Protein AF-A0A8K1IKY7-F1 (afdb_monomer_lite)

Radius of gyration: 17.57 Å; chains: 1; bounding box: 42×23×51 Å

Foldseek 3Di:
DVVLLVLLLVLLVVLVVQADLALVCQLVSLVCLCPPDDCSVVSVCSNVVSLVVVVVVLVVVVVVCVVVVVCDPPLVVLVVLSVVLVVLSVLLVLLVLLRSVDPCNQVSLQVVLLVQLPDPPCSVVSSCVCCVHDGNHSVNSVVSSVSSNVSSVVSVVSVVVSVVSD

Sequence (166 aa):
LGFCLVIQIVTGVTLAMHYNPSVLEAFNSVEHIMRDVNNGWLIRYLHSNTASAFFFIVYLHVGRGLYYGSYKAPRTLVWTIGTIILVLMMATAFLGYVLPYGQMSLWGATVITNLMSAIPWVGQDIVEFLWGGFSVNNATLNRFFALHFVLPFVLAALALMHLIAL

InterPro domains:
  IPR005797 Cytochrome b/b6, N-terminal domain [PF00033] (1-166)
  IPR005797 Cytochrome b/b6, N-terminal domain [PS51002] (1-166)
  IPR016174 Di-haem cytochrome, transmembrane [SSF81342] (1-166)
  IPR027387 Cytochrome b/b6-like domain superfamily [G3DSA:1.20.810.10] (1-166)
  IPR048259 Cytochrome b/b6, N-terminal domain, eukaryotic/bacterial [cd00284] (1-166)

Secondary structure (DSSP, 8-state):
-HHHHHHHHHHHHHHHTT---STTTHHHHHHHHHHTSTTHHHHHHHHHHHHHHHHHHHHHHHHHHHHTTTTSTT-HHHHHHHHHHHHHHHHHHHHHHHTT--HHHHHHHHHHHHGGGGSTTTHHHHHHHHHTSSSS-HHHHHHHHHHHHHHHHHHHHHHHHHHHH-

Structure (mmCIF, N/CA/C/O backbone):
data_AF-A0A8K1IKY7-F1
#
_entry.id   AF-A0A8K1IKY7-F1
#
loop_
_atom_site.group_PDB
_atom_site.id
_atom_site.type_symbol
_atom_site.label_atom_id
_atom_site.label_alt_id
_atom_site.label_comp_id
_atom_site.label_asym_id
_atom_site.label_entity_id
_atom_site.label_seq_id
_atom_site.pdbx_PDB_ins_code
_atom_site.Cartn_x
_atom_site.Cartn_y
_atom_site.Cartn_z
_atom_site.occupancy
_atom_site.B_iso_or_equiv
_atom_site.auth_seq_id
_atom_site.auth_comp_id
_atom_site.auth_asym_id
_atom_site.auth_atom_id
_atom_site.pdbx_PDB_model_num
ATOM 1 N N . LEU A 1 1 ? -16.292 2.647 2.226 1.00 97.44 1 LEU A N 1
ATOM 2 C CA . LEU A 1 1 ? -15.144 1.804 2.642 1.00 97.44 1 LEU A CA 1
ATOM 3 C C . LEU A 1 1 ? -15.210 0.416 2.015 1.00 97.44 1 LEU A C 1
ATOM 5 O O . LEU A 1 1 ? -14.385 0.159 1.156 1.00 97.44 1 LEU A O 1
ATOM 9 N N . GLY A 1 2 ? -16.205 -0.428 2.328 1.00 97.81 2 GLY A N 1
ATOM 10 C CA . GLY A 1 2 ? -16.342 -1.752 1.685 1.00 97.81 2 GLY A CA 1
ATOM 11 C C . GLY A 1 2 ? -16.390 -1.697 0.150 1.00 97.81 2 GLY A C 1
ATOM 12 O O . GLY A 1 2 ? -15.664 -2.421 -0.515 1.00 97.81 2 GLY A O 1
ATOM 13 N N . PHE A 1 3 ? -17.144 -0.749 -0.416 1.00 98.31 3 PHE A N 1
ATOM 14 C CA . PHE A 1 3 ? -17.161 -0.513 -1.866 1.00 98.31 3 PHE A CA 1
ATOM 15 C C . PHE A 1 3 ? -15.785 -0.124 -2.440 1.00 98.31 3 PHE A C 1
ATOM 17 O O . PHE A 1 3 ? -15.370 -0.667 -3.459 1.00 98.31 3 PHE A O 1
ATOM 24 N N . CYS A 1 4 ? -15.039 0.755 -1.755 1.00 98.69 4 CYS A N 1
ATOM 25 C CA . CYS A 1 4 ? -13.672 1.115 -2.149 1.00 98.69 4 CYS A CA 1
ATOM 26 C C . CYS A 1 4 ? -12.761 -0.117 -2.154 1.00 98.69 4 CYS A C 1
ATOM 28 O O . CYS A 1 4 ? -11.995 -0.292 -3.092 1.00 98.69 4 CYS A O 1
ATOM 30 N N . LEU A 1 5 ? -12.870 -0.985 -1.141 1.00 98.75 5 LEU A N 1
ATOM 31 C CA . LEU A 1 5 ? -12.089 -2.219 -1.061 1.00 98.75 5 LEU A CA 1
ATOM 32 C C . LEU A 1 5 ? -12.377 -3.154 -2.243 1.00 98.75 5 LEU A C 1
ATOM 34 O O . LEU A 1 5 ? -11.442 -3.664 -2.850 1.00 98.75 5 LEU A O 1
ATOM 38 N N . VAL A 1 6 ? -13.650 -3.329 -2.612 1.00 98.75 6 VAL A N 1
ATOM 39 C CA . VAL A 1 6 ? -14.034 -4.141 -3.778 1.00 98.75 6 VAL A CA 1
ATOM 40 C C . VAL A 1 6 ? -13.455 -3.560 -5.067 1.00 98.75 6 VAL A C 1
ATOM 42 O O . VAL A 1 6 ? -12.833 -4.298 -5.827 1.00 98.75 6 VAL A O 1
ATOM 45 N N . ILE A 1 7 ? -13.591 -2.246 -5.293 1.00 98.81 7 ILE A N 1
ATOM 46 C CA . ILE A 1 7 ? -12.991 -1.591 -6.465 1.00 98.81 7 ILE A CA 1
ATOM 47 C C . ILE A 1 7 ? -11.482 -1.833 -6.490 1.00 98.81 7 ILE A C 1
ATOM 49 O O . ILE A 1 7 ? -10.958 -2.215 -7.534 1.00 98.81 7 ILE A O 1
ATOM 53 N N . GLN A 1 8 ? -10.789 -1.647 -5.363 1.00 98.81 8 GLN A N 1
ATOM 54 C CA . GLN A 1 8 ? -9.339 -1.824 -5.289 1.00 98.81 8 GLN A CA 1
ATOM 55 C C . GLN A 1 8 ? -8.904 -3.245 -5.639 1.00 98.81 8 GLN A C 1
ATOM 57 O O . GLN A 1 8 ? -7.977 -3.413 -6.425 1.00 98.81 8 GLN A O 1
ATOM 62 N N . ILE A 1 9 ? -9.594 -4.261 -5.118 1.00 98.81 9 ILE A N 1
ATOM 63 C CA . ILE A 1 9 ? -9.273 -5.663 -5.411 1.00 98.81 9 ILE A CA 1
ATOM 64 C C . ILE A 1 9 ? -9.530 -5.972 -6.888 1.00 98.81 9 ILE A C 1
ATOM 66 O O . ILE A 1 9 ? -8.650 -6.499 -7.562 1.00 98.81 9 ILE A O 1
ATOM 70 N N . VAL A 1 10 ? -10.703 -5.613 -7.418 1.00 98.81 10 VAL A N 1
ATOM 71 C CA . VAL A 1 10 ? -11.068 -5.917 -8.813 1.00 98.81 10 VAL A CA 1
ATOM 72 C C . VAL A 1 10 ? -10.133 -5.213 -9.796 1.00 98.81 10 VAL A C 1
ATOM 74 O O . VAL A 1 10 ? -9.580 -5.846 -10.697 1.00 98.81 10 VAL A O 1
ATOM 77 N N . THR A 1 11 ? -9.915 -3.910 -9.614 1.00 98.88 11 THR A N 1
ATOM 78 C CA . THR A 1 11 ? -9.011 -3.145 -10.483 1.00 98.88 11 THR A CA 1
ATOM 79 C C . THR A 1 11 ? -7.560 -3.587 -10.310 1.00 98.88 11 THR A C 1
ATOM 81 O O . THR A 1 11 ? -6.867 -3.736 -11.308 1.00 98.88 11 THR A O 1
ATOM 84 N N . GLY A 1 12 ? -7.111 -3.884 -9.087 1.00 98.81 12 GLY A N 1
ATOM 85 C CA . GLY A 1 12 ? -5.751 -4.351 -8.806 1.00 98.81 12 GLY A CA 1
ATOM 86 C C . GLY A 1 12 ? -5.442 -5.704 -9.445 1.00 98.81 12 GLY A C 1
ATOM 87 O O . GLY A 1 12 ? -4.418 -5.841 -10.108 1.00 98.81 12 GLY A O 1
ATOM 88 N N . VAL A 1 13 ? -6.352 -6.678 -9.333 1.00 98.81 13 VAL A N 1
ATOM 89 C CA . VAL A 1 13 ? -6.224 -7.983 -10.007 1.00 98.81 13 VAL A CA 1
ATOM 90 C C . VAL A 1 13 ? -6.185 -7.810 -11.526 1.00 98.81 13 VAL A C 1
ATOM 92 O O . VAL A 1 13 ? -5.356 -8.429 -12.186 1.00 98.81 13 VAL A O 1
ATOM 95 N N . THR A 1 14 ? -7.026 -6.931 -12.078 1.00 98.69 14 THR A N 1
ATOM 96 C CA . THR A 1 14 ? -7.045 -6.645 -13.523 1.00 98.69 14 THR A CA 1
ATOM 97 C C . THR A 1 14 ? -5.729 -6.014 -13.990 1.00 98.69 14 THR A C 1
ATOM 99 O O . THR A 1 14 ? -5.173 -6.428 -15.000 1.00 98.69 14 THR A O 1
ATOM 102 N N . LEU A 1 15 ? -5.186 -5.048 -13.241 1.00 98.81 15 LEU A N 1
ATOM 103 C CA . LEU A 1 15 ? -3.894 -4.423 -13.549 1.00 98.81 15 LEU A CA 1
ATOM 104 C C . LEU A 1 15 ? -2.737 -5.423 -13.442 1.00 98.81 15 LEU A C 1
ATOM 106 O O . LEU A 1 15 ? -1.837 -5.413 -14.278 1.00 98.81 15 LEU A O 1
ATOM 110 N N . ALA A 1 16 ? -2.777 -6.314 -12.449 1.00 98.69 16 ALA A N 1
ATOM 111 C CA . ALA A 1 16 ? -1.748 -7.325 -12.228 1.00 98.69 16 ALA A CA 1
ATOM 112 C C . ALA A 1 16 ? -1.608 -8.315 -13.398 1.00 98.69 16 ALA A C 1
ATOM 114 O O . ALA A 1 16 ? -0.519 -8.841 -13.604 1.00 98.69 16 ALA A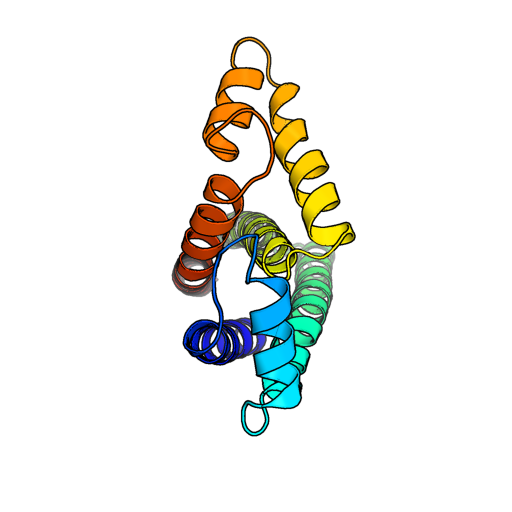 O 1
ATOM 115 N N . MET A 1 17 ? -2.659 -8.529 -14.200 1.00 98.75 17 MET A N 1
ATOM 116 C CA . MET A 1 17 ? -2.593 -9.361 -15.414 1.00 98.75 17 MET A CA 1
ATOM 117 C C . MET A 1 17 ? -1.687 -8.769 -16.510 1.00 98.75 17 MET A C 1
ATOM 119 O O . MET A 1 17 ? -1.288 -9.492 -17.420 1.00 98.75 17 MET A O 1
ATOM 123 N N . HIS A 1 18 ? -1.359 -7.476 -16.426 1.00 98.69 18 HIS A N 1
ATOM 124 C CA . HIS A 1 18 ? -0.587 -6.735 -17.430 1.00 98.69 18 HIS A CA 1
ATOM 125 C C . HIS A 1 18 ? 0.680 -6.069 -16.865 1.00 98.69 18 HIS A C 1
ATOM 127 O O . HIS A 1 18 ? 1.414 -5.412 -17.601 1.00 98.69 18 HIS A O 1
ATOM 133 N N . TYR A 1 19 ? 0.935 -6.201 -15.562 1.00 98.81 19 TYR A N 1
ATOM 134 C CA . TYR A 1 19 ? 2.046 -5.545 -14.873 1.00 98.81 19 TYR A CA 1
ATOM 135 C C . TYR A 1 19 ? 3.264 -6.471 -14.742 1.00 98.81 19 TYR A C 1
ATOM 137 O O . TYR A 1 19 ? 3.118 -7.655 -14.442 1.00 98.81 19 TYR A O 1
ATOM 145 N N . ASN A 1 20 ? 4.474 -5.920 -14.902 1.00 98.69 20 ASN A N 1
ATOM 146 C CA . ASN A 1 20 ? 5.729 -6.649 -14.703 1.00 98.69 20 ASN A CA 1
ATOM 147 C C . ASN A 1 20 ? 6.515 -6.088 -13.496 1.00 98.69 20 ASN A C 1
ATOM 149 O O . ASN A 1 20 ? 7.022 -4.967 -13.574 1.00 98.69 20 ASN A O 1
ATOM 153 N N . PRO A 1 21 ? 6.682 -6.850 -12.395 1.00 98.12 21 PRO A N 1
ATOM 154 C CA . PRO A 1 21 ? 7.397 -6.410 -11.195 1.00 98.12 21 PRO A CA 1
ATOM 155 C C . PRO A 1 21 ? 8.927 -6.526 -11.342 1.00 98.12 21 PRO A C 1
ATOM 157 O O . PRO A 1 21 ? 9.592 -7.207 -10.553 1.00 98.12 21 PRO A O 1
ATOM 160 N N . SER A 1 22 ? 9.493 -5.856 -12.349 1.00 98.12 22 SER A N 1
ATOM 161 C CA . SER A 1 22 ? 10.938 -5.721 -12.558 1.00 98.12 22 SER A CA 1
ATOM 162 C C . SER A 1 22 ? 11.339 -4.256 -12.669 1.00 98.12 22 SER A C 1
ATOM 164 O O . SER A 1 22 ? 10.653 -3.485 -13.323 1.00 98.12 22 SER A O 1
ATOM 166 N N . VAL A 1 23 ? 12.471 -3.852 -12.091 1.00 97.81 23 VAL A N 1
ATOM 167 C CA . VAL A 1 23 ? 12.919 -2.441 -12.134 1.00 97.81 23 VAL A CA 1
ATOM 168 C C . VAL A 1 23 ? 13.195 -1.927 -13.546 1.00 97.81 23 VAL A C 1
ATOM 170 O O . VAL A 1 23 ? 13.151 -0.720 -13.760 1.00 97.81 23 VAL A O 1
ATOM 173 N N . LEU A 1 24 ? 13.465 -2.827 -14.496 1.00 97.81 24 LEU A N 1
ATOM 174 C CA . LEU A 1 24 ? 13.653 -2.481 -15.907 1.00 97.81 24 LEU A CA 1
ATOM 175 C C . LEU A 1 24 ? 12.316 -2.236 -16.621 1.00 97.81 24 LEU A C 1
ATOM 177 O O . LEU A 1 24 ? 12.239 -1.385 -17.500 1.00 97.81 24 LEU A O 1
ATOM 181 N N . GLU A 1 25 ? 11.259 -2.945 -16.215 1.00 98.50 25 GLU A N 1
ATOM 182 C CA . GLU A 1 25 ? 9.998 -3.019 -16.963 1.00 98.50 25 GLU A CA 1
ATOM 183 C C . GLU A 1 25 ? 8.789 -2.440 -16.223 1.00 98.50 25 GLU A C 1
ATOM 185 O O . GLU A 1 25 ? 7.753 -2.217 -16.836 1.00 98.50 25 GLU A O 1
ATOM 190 N N . ALA A 1 26 ? 8.871 -2.169 -14.922 1.00 98.69 26 ALA A N 1
ATOM 191 C CA . ALA A 1 26 ? 7.713 -1.798 -14.112 1.00 98.69 26 ALA A CA 1
ATOM 192 C C . ALA A 1 26 ? 7.039 -0.523 -14.615 1.00 98.69 26 ALA A C 1
ATOM 194 O O . ALA A 1 26 ? 5.834 -0.526 -14.869 1.00 98.69 26 ALA A O 1
ATOM 195 N N . PHE A 1 27 ? 7.818 0.535 -14.848 1.00 98.69 27 PHE A N 1
ATOM 196 C CA . PHE A 1 27 ? 7.290 1.778 -15.403 1.00 98.69 27 PHE A CA 1
ATOM 197 C C . PHE A 1 27 ? 6.731 1.572 -16.820 1.00 98.69 27 PHE A C 1
ATOM 199 O O . PHE A 1 27 ? 5.615 2.001 -17.112 1.00 98.69 27 PHE A O 1
ATOM 206 N N . ASN A 1 28 ? 7.461 0.850 -17.678 1.00 98.69 28 ASN A N 1
ATOM 207 C CA . ASN A 1 28 ? 7.037 0.567 -19.052 1.00 98.69 28 ASN A CA 1
ATOM 208 C C . ASN A 1 28 ? 5.749 -0.263 -19.100 1.00 98.69 28 ASN A C 1
ATOM 210 O O . ASN A 1 28 ? 4.868 0.030 -19.897 1.00 98.69 28 ASN A O 1
ATOM 214 N N . SER A 1 29 ? 5.590 -1.248 -18.214 1.00 98.75 29 SER A N 1
ATOM 215 C CA . SER A 1 29 ? 4.375 -2.062 -18.112 1.00 98.75 29 SER A CA 1
ATOM 216 C C . SER A 1 29 ? 3.170 -1.240 -17.643 1.00 98.75 29 SER A C 1
ATOM 218 O O . SER A 1 29 ? 2.050 -1.454 -18.101 1.00 98.75 29 SER A O 1
ATOM 220 N N . VAL A 1 30 ? 3.387 -0.227 -16.797 1.00 98.75 30 VAL A N 1
ATOM 221 C CA . VAL A 1 30 ? 2.339 0.731 -16.430 1.00 98.75 30 VAL A CA 1
ATOM 222 C C . VAL A 1 30 ? 1.970 1.637 -17.611 1.00 98.75 30 VAL A C 1
ATOM 224 O O . VAL A 1 30 ? 0.788 1.917 -17.804 1.00 98.75 30 VAL A O 1
ATOM 227 N N . GLU A 1 31 ? 2.929 2.067 -18.432 1.00 98.75 31 GLU A N 1
ATOM 228 C CA . GLU A 1 31 ? 2.631 2.802 -19.671 1.00 98.75 31 GLU A CA 1
ATOM 229 C C . GLU A 1 31 ? 1.944 1.920 -20.726 1.00 98.75 31 GLU A C 1
ATOM 231 O O . GLU A 1 31 ? 1.013 2.383 -21.382 1.00 98.75 31 GLU A O 1
ATOM 236 N N . HIS A 1 32 ? 2.314 0.643 -20.827 1.00 98.81 32 HIS A N 1
ATOM 237 C CA . HIS A 1 32 ? 1.622 -0.351 -21.648 1.00 98.81 32 HIS A CA 1
ATOM 238 C C . HIS A 1 32 ? 0.150 -0.486 -21.233 1.00 98.81 32 HIS A C 1
ATOM 240 O O . HIS A 1 32 ? -0.747 -0.383 -22.069 1.00 98.81 32 HIS A O 1
ATOM 246 N N . ILE A 1 33 ? -0.130 -0.603 -19.928 1.00 98.81 33 ILE A N 1
ATOM 247 C CA . ILE A 1 33 ? -1.504 -0.584 -19.400 1.00 98.81 33 ILE A CA 1
ATOM 248 C C . ILE A 1 33 ? -2.248 0.683 -19.838 1.00 98.81 33 ILE A C 1
ATOM 250 O O . ILE A 1 33 ? -3.419 0.621 -20.199 1.00 98.81 33 ILE A O 1
ATOM 254 N N . MET A 1 34 ? -1.594 1.843 -19.804 1.00 98.81 34 MET A N 1
ATOM 255 C CA . MET A 1 34 ? -2.241 3.102 -20.177 1.00 98.81 34 MET A CA 1
ATOM 256 C C . MET A 1 34 ? -2.584 3.211 -21.655 1.00 98.81 34 MET A C 1
ATOM 258 O O . MET A 1 34 ? -3.570 3.867 -21.993 1.00 98.81 34 MET A O 1
ATOM 262 N N . ARG A 1 35 ? -1.736 2.657 -22.520 1.00 98.69 35 ARG A N 1
ATOM 263 C CA . ARG A 1 35 ? -1.731 2.970 -23.953 1.00 98.69 35 ARG A CA 1
ATOM 264 C C . ARG A 1 35 ? -2.279 1.839 -24.808 1.00 98.69 35 ARG A C 1
ATOM 266 O O . ARG A 1 35 ? -2.954 2.117 -25.793 1.00 98.69 35 ARG A O 1
ATOM 273 N N . ASP A 1 36 ? -2.039 0.599 -24.399 1.00 98.62 36 ASP A N 1
ATOM 274 C CA . ASP A 1 36 ? -2.217 -0.565 -25.265 1.00 98.62 36 ASP A CA 1
ATOM 275 C C . ASP A 1 36 ? -3.304 -1.520 -24.754 1.00 98.62 36 ASP A C 1
ATOM 277 O O . ASP A 1 36 ? -3.905 -2.261 -25.532 1.00 98.62 36 ASP A O 1
ATOM 281 N N . VAL A 1 37 ? -3.598 -1.507 -23.449 1.00 98.62 37 VAL A N 1
ATOM 282 C CA . VAL A 1 37 ? -4.684 -2.312 -22.875 1.00 98.62 37 VAL A CA 1
ATOM 283 C C . VAL A 1 37 ? -6.021 -1.599 -23.080 1.00 98.62 37 VAL A C 1
ATOM 285 O O . VAL A 1 37 ? -6.193 -0.437 -22.705 1.00 98.62 37 VAL A O 1
ATOM 288 N N . ASN A 1 38 ? -7.012 -2.311 -23.623 1.00 98.50 38 ASN A N 1
ATOM 289 C CA . ASN A 1 38 ? -8.367 -1.785 -23.812 1.00 98.50 38 ASN A CA 1
ATOM 290 C C . ASN A 1 38 ? -8.948 -1.267 -22.487 1.00 98.50 3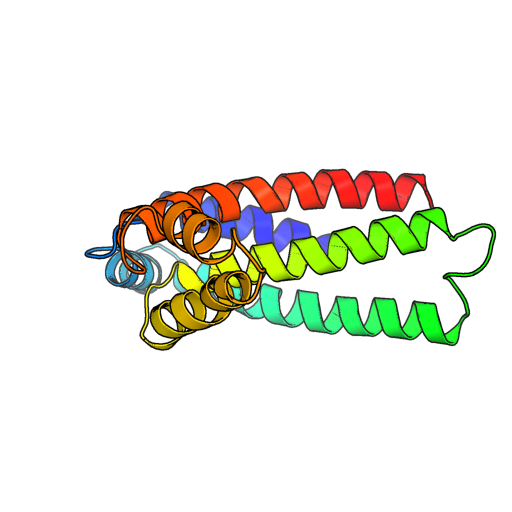8 ASN A C 1
ATOM 292 O O . ASN A 1 38 ? -9.127 -2.028 -21.539 1.00 98.50 38 ASN A O 1
ATOM 296 N N . ASN A 1 39 ? -9.268 0.029 -22.430 1.00 98.44 39 ASN A N 1
ATOM 297 C CA . ASN A 1 39 ? -9.704 0.732 -21.215 1.00 98.44 39 ASN A CA 1
ATOM 298 C C . ASN A 1 39 ? -8.705 0.684 -20.041 1.00 98.44 39 ASN A C 1
ATOM 300 O O . ASN A 1 39 ? -9.073 1.016 -18.914 1.00 98.44 39 ASN A O 1
ATOM 304 N N . GLY A 1 40 ? -7.441 0.317 -20.265 1.00 98.69 40 GLY A N 1
ATOM 305 C CA . GLY A 1 40 ? -6.450 0.204 -19.195 1.00 98.69 40 GLY A CA 1
ATOM 306 C C . GLY A 1 40 ? -6.176 1.537 -18.493 1.00 98.69 40 GLY A C 1
ATOM 307 O O . GLY A 1 40 ? -6.047 1.567 -17.268 1.00 98.69 40 GLY A O 1
ATOM 308 N N . TRP A 1 41 ? -6.239 2.659 -19.223 1.00 98.56 41 TRP A N 1
ATOM 309 C CA . TRP A 1 41 ? -6.193 4.007 -18.642 1.00 98.56 41 TRP A CA 1
ATOM 310 C C . TRP A 1 41 ? -7.284 4.238 -17.588 1.00 98.56 41 TRP A C 1
ATOM 312 O O . TRP A 1 41 ? -7.012 4.782 -16.515 1.00 98.56 41 TRP A O 1
ATOM 322 N N . LEU A 1 42 ? -8.510 3.780 -17.866 1.00 98.69 42 LEU A N 1
ATOM 323 C CA . LEU A 1 42 ? -9.646 3.920 -16.964 1.00 98.69 42 LEU A CA 1
ATOM 324 C C . LEU A 1 42 ? -9.428 3.067 -15.719 1.00 98.69 42 LEU A C 1
ATOM 326 O O . LEU A 1 42 ? -9.621 3.558 -14.611 1.00 98.69 42 LEU A O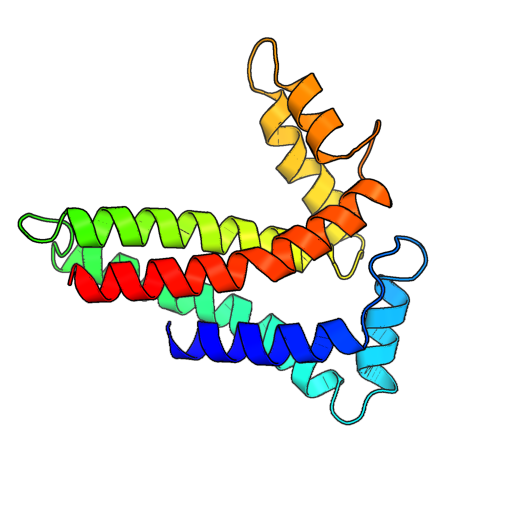 1
ATOM 330 N N . ILE A 1 43 ? -8.984 1.817 -15.883 1.00 98.75 43 ILE A N 1
ATOM 331 C CA . ILE A 1 43 ? -8.726 0.914 -14.756 1.00 98.75 43 ILE A CA 1
ATOM 332 C C . ILE A 1 43 ? -7.592 1.449 -13.871 1.00 98.75 43 ILE A C 1
ATOM 334 O O . ILE A 1 43 ? -7.753 1.485 -12.650 1.00 98.75 43 ILE A O 1
ATOM 338 N N . ARG A 1 44 ? -6.483 1.932 -14.453 1.00 98.75 44 ARG A N 1
ATOM 339 C CA . ARG A 1 44 ? -5.376 2.527 -13.684 1.00 98.75 44 ARG A CA 1
ATOM 340 C C . ARG A 1 44 ? -5.848 3.748 -12.903 1.00 98.75 44 ARG A C 1
ATOM 342 O O . ARG A 1 44 ? -5.587 3.830 -11.704 1.00 98.75 44 ARG A O 1
ATOM 349 N N . TYR A 1 45 ? -6.546 4.684 -13.550 1.00 98.81 45 TYR A N 1
ATOM 350 C CA . TYR A 1 45 ? -7.029 5.874 -12.852 1.00 98.81 45 TYR A CA 1
ATOM 351 C C . TYR A 1 45 ? -8.104 5.550 -11.825 1.00 98.81 45 TYR A C 1
ATOM 353 O O . TYR A 1 45 ? -8.130 6.183 -10.771 1.00 98.81 45 TYR A O 1
ATOM 361 N N . LEU A 1 46 ? -8.962 4.564 -12.079 1.00 98.81 46 LEU A N 1
ATOM 362 C CA . LEU A 1 46 ? -9.929 4.114 -11.090 1.00 98.81 46 LEU A CA 1
ATOM 363 C C . LEU A 1 46 ? -9.208 3.557 -9.858 1.00 98.81 46 LEU A C 1
ATOM 365 O O . LEU A 1 46 ? -9.547 3.952 -8.746 1.00 98.81 46 LEU A O 1
ATOM 369 N N . HIS A 1 47 ? -8.176 2.730 -10.036 1.00 98.88 47 HIS A N 1
ATOM 370 C CA . HIS A 1 47 ? -7.368 2.186 -8.942 1.00 98.88 47 HIS A CA 1
ATOM 371 C C . HIS A 1 47 ? -6.673 3.297 -8.134 1.00 98.88 47 HIS A C 1
ATOM 373 O O . HIS A 1 47 ? -6.837 3.388 -6.912 1.00 98.88 47 HIS A O 1
ATOM 379 N N . SER A 1 48 ? -5.969 4.214 -8.811 1.00 98.44 48 SER A N 1
ATOM 380 C CA . SER A 1 48 ? -5.213 5.282 -8.145 1.00 98.44 48 SER A CA 1
ATOM 381 C C . SER A 1 48 ? -6.115 6.295 -7.436 1.00 98.44 48 SER A C 1
ATOM 383 O O . SER A 1 48 ? -5.879 6.624 -6.276 1.00 98.44 48 SER A O 1
ATOM 385 N N . ASN A 1 49 ? -7.182 6.768 -8.087 1.00 98.75 49 ASN A N 1
ATOM 386 C CA . ASN A 1 49 ? -8.082 7.759 -7.487 1.00 98.75 49 ASN A CA 1
ATOM 387 C C . ASN A 1 49 ? -8.969 7.140 -6.402 1.00 98.75 49 ASN A C 1
ATOM 389 O O . ASN A 1 49 ? -9.256 7.791 -5.394 1.00 98.75 49 ASN A O 1
ATOM 393 N N . THR A 1 50 ? -9.351 5.864 -6.541 1.00 98.81 50 THR A N 1
ATOM 394 C CA . THR A 1 50 ? -10.050 5.153 -5.462 1.00 98.81 50 THR A CA 1
ATOM 395 C C . THR A 1 50 ? -9.165 5.043 -4.228 1.00 98.81 50 THR A C 1
ATOM 397 O O . THR A 1 50 ? -9.702 5.055 -3.128 1.00 98.81 50 THR A O 1
ATOM 400 N N . ALA A 1 51 ? -7.833 4.975 -4.353 1.00 98.69 51 ALA A N 1
ATOM 401 C CA . ALA A 1 51 ? -6.948 4.883 -3.190 1.00 98.69 51 ALA A CA 1
ATOM 402 C C . ALA A 1 51 ? -7.023 6.173 -2.365 1.00 98.69 51 ALA A C 1
ATOM 404 O O . ALA A 1 51 ? -7.248 6.121 -1.155 1.00 98.69 51 ALA A O 1
ATOM 405 N N . SER A 1 52 ? -6.968 7.331 -3.028 1.00 98.50 52 SER A N 1
ATOM 406 C CA . SER A 1 52 ? -7.179 8.637 -2.394 1.00 98.50 52 SER A CA 1
ATOM 407 C C . SER A 1 52 ? -8.571 8.757 -1.767 1.00 98.50 52 SER A C 1
ATOM 409 O O . SER A 1 52 ? -8.694 9.153 -0.607 1.00 98.50 52 SER A O 1
ATOM 411 N N . ALA A 1 53 ? -9.624 8.354 -2.489 1.00 98.56 53 ALA A N 1
ATOM 412 C CA . ALA A 1 53 ? -10.985 8.352 -1.956 1.00 98.56 53 ALA A CA 1
ATOM 413 C C . ALA A 1 53 ? -11.131 7.416 -0.742 1.00 98.56 53 ALA A C 1
ATOM 415 O O . ALA A 1 53 ? -11.844 7.741 0.207 1.00 98.56 53 ALA A O 1
ATOM 416 N N . PHE A 1 54 ? -10.438 6.274 -0.734 1.00 98.62 54 PHE A N 1
ATOM 417 C CA . PHE A 1 54 ? -10.463 5.322 0.374 1.00 98.62 54 PHE A CA 1
ATOM 418 C C . PHE A 1 54 ? -9.919 5.969 1.655 1.00 98.62 54 PHE A C 1
ATOM 420 O O . PHE A 1 54 ? -10.580 5.894 2.692 1.00 98.62 54 PHE A O 1
ATOM 427 N N . PHE A 1 55 ? -8.787 6.680 1.579 1.00 98.75 55 PHE A N 1
ATOM 428 C CA . PHE A 1 55 ? -8.250 7.423 2.726 1.00 98.75 55 PHE A CA 1
ATOM 429 C C . PHE A 1 55 ? -9.131 8.599 3.138 1.00 98.75 55 PHE A C 1
ATOM 431 O O . PHE A 1 55 ? -9.409 8.772 4.320 1.00 98.75 55 PHE A O 1
ATOM 438 N N . PHE A 1 56 ? -9.645 9.373 2.184 1.00 98.75 56 PHE A N 1
ATOM 439 C CA . PHE A 1 56 ? -10.566 10.461 2.507 1.00 98.75 56 PHE A CA 1
ATOM 440 C C . PHE A 1 56 ? -11.781 9.958 3.307 1.00 98.75 56 PHE A C 1
ATOM 442 O O . PHE A 1 56 ? -12.093 10.471 4.383 1.00 98.75 56 PHE A O 1
ATOM 449 N N . ILE A 1 57 ? -12.422 8.887 2.835 1.00 98.75 57 ILE A N 1
ATOM 450 C CA . ILE A 1 57 ? -13.593 8.308 3.496 1.00 98.75 57 ILE A CA 1
ATOM 451 C C . ILE A 1 57 ? -13.212 7.657 4.835 1.00 98.75 57 ILE A C 1
ATOM 453 O O . ILE A 1 57 ? -14.002 7.732 5.777 1.00 98.75 57 ILE A O 1
ATOM 457 N N . VAL A 1 58 ? -12.030 7.033 4.967 1.00 98.81 58 VAL A N 1
ATOM 458 C CA . VAL A 1 58 ? -11.627 6.419 6.247 1.00 98.81 58 VAL A CA 1
ATOM 459 C C . VAL A 1 58 ? -11.344 7.481 7.303 1.00 98.81 58 VAL A C 1
ATOM 461 O O . VAL A 1 58 ? -11.741 7.301 8.450 1.00 98.81 58 VAL A O 1
ATOM 464 N N . TYR A 1 59 ? -10.769 8.626 6.930 1.00 98.75 59 TYR A N 1
ATOM 465 C CA . TYR A 1 59 ? -10.586 9.739 7.859 1.00 98.75 59 TYR A CA 1
ATOM 466 C C . TYR A 1 59 ? -11.920 10.323 8.324 1.00 98.75 59 TYR A C 1
ATOM 468 O O . TYR A 1 59 ? -12.087 10.560 9.519 1.00 98.75 59 TYR A O 1
ATOM 476 N N . LEU A 1 60 ? -12.908 10.467 7.433 1.00 98.81 60 LEU A N 1
ATOM 477 C CA . LEU A 1 60 ? -14.268 10.850 7.835 1.00 98.81 60 LEU A CA 1
ATOM 478 C C . LEU A 1 60 ? -14.908 9.809 8.763 1.00 98.81 60 LEU A C 1
ATOM 480 O O . LEU A 1 60 ? -15.550 10.166 9.751 1.00 98.81 60 LEU A O 1
ATOM 484 N N . HIS A 1 61 ? -14.714 8.521 8.479 1.00 98.75 61 HIS A N 1
ATOM 485 C CA . HIS A 1 61 ? -15.222 7.430 9.306 1.00 98.75 61 HIS A CA 1
ATOM 486 C C . HIS A 1 61 ? -14.609 7.439 10.718 1.00 98.75 61 HIS A C 1
ATOM 488 O O . HIS A 1 61 ? -15.342 7.364 11.707 1.00 98.75 61 HIS A O 1
ATOM 494 N N . VAL A 1 62 ? -13.288 7.610 10.821 1.00 98.81 62 VAL A N 1
ATOM 495 C CA . VAL A 1 62 ? -12.570 7.761 12.096 1.00 98.81 62 VAL A CA 1
ATOM 496 C C . VAL A 1 62 ? -13.027 9.028 12.823 1.00 98.81 62 VAL A C 1
ATOM 498 O O . VAL A 1 62 ? -13.366 8.956 14.002 1.00 98.81 62 VAL A O 1
ATOM 501 N N . GLY A 1 63 ? -13.120 10.166 12.129 1.00 98.75 63 GLY A N 1
ATOM 502 C CA . GLY A 1 63 ? -13.577 11.439 12.696 1.00 98.75 63 GLY A CA 1
ATOM 503 C C . GLY A 1 63 ? -14.990 11.356 13.279 1.00 98.75 63 GLY A C 1
ATOM 504 O O . GLY A 1 63 ? -15.220 11.771 14.414 1.00 98.75 63 GLY A O 1
ATOM 505 N N . ARG A 1 64 ? -15.921 10.715 12.561 1.00 98.75 64 ARG A N 1
ATOM 506 C CA . ARG A 1 64 ? -17.262 10.377 13.067 1.00 98.75 64 ARG A CA 1
ATOM 507 C C . ARG A 1 64 ? -17.175 9.512 14.323 1.00 98.75 64 ARG A C 1
ATOM 509 O O . ARG A 1 64 ? -17.896 9.755 15.290 1.00 98.75 64 ARG A O 1
ATOM 516 N N . GLY A 1 65 ? -16.314 8.495 14.317 1.00 98.56 65 GLY A N 1
ATOM 517 C CA . GLY A 1 65 ? -16.110 7.604 15.457 1.00 98.56 65 GLY A CA 1
ATOM 518 C C . GLY A 1 65 ? -15.626 8.335 16.711 1.00 98.56 65 GLY A C 1
ATOM 519 O O . GLY A 1 65 ? -16.147 8.082 17.798 1.00 98.56 65 GLY A O 1
ATOM 520 N N . LEU A 1 66 ? -14.699 9.281 16.551 1.00 98.62 66 LEU A N 1
ATOM 521 C CA . LEU A 1 66 ? -14.224 10.147 17.630 1.00 98.62 66 LEU A CA 1
ATOM 522 C C . LEU A 1 66 ? -15.341 11.061 18.146 1.00 98.62 66 LEU A C 1
ATOM 524 O O . LEU A 1 66 ? -15.604 11.073 19.347 1.00 98.62 66 LEU A O 1
ATOM 528 N N . TYR A 1 67 ? -16.040 11.757 17.244 1.00 98.62 67 TYR A N 1
ATOM 529 C CA . TYR A 1 67 ? -17.085 12.721 17.600 1.00 98.62 67 TYR A CA 1
ATOM 530 C C . TYR A 1 67 ? -18.219 12.091 18.422 1.00 98.62 67 TYR A C 1
ATOM 532 O O . TYR A 1 67 ? -18.622 12.628 19.449 1.00 98.62 67 TYR A O 1
ATOM 540 N N . TYR A 1 68 ? -18.696 10.908 18.021 1.00 98.56 68 TYR A N 1
ATOM 541 C CA . TYR A 1 68 ? -19.790 10.214 18.712 1.00 98.56 68 TYR A CA 1
ATOM 542 C C . TYR A 1 68 ? -19.326 9.245 19.811 1.00 98.56 68 TYR A C 1
ATOM 544 O O . TYR A 1 68 ? -20.128 8.456 20.311 1.00 98.56 68 TYR A O 1
ATOM 552 N N . GLY A 1 69 ? -18.037 9.228 20.170 1.00 98.25 69 GLY A N 1
ATOM 553 C CA . GLY A 1 69 ? -17.515 8.307 21.184 1.00 98.25 69 GLY A CA 1
ATOM 554 C C . GLY A 1 69 ? -17.711 6.828 20.828 1.00 98.25 69 GLY A C 1
ATOM 555 O O . GLY A 1 69 ? -17.923 5.999 21.711 1.00 98.25 69 GLY A O 1
ATOM 556 N N . SER A 1 70 ? -17.665 6.481 19.536 1.00 98.00 70 SER A N 1
ATOM 557 C CA . SER A 1 70 ? -17.899 5.112 19.042 1.00 98.00 70 SER A CA 1
ATOM 558 C C . SER A 1 70 ? -16.817 4.119 19.481 1.00 98.00 70 SER A C 1
ATOM 560 O O . SER A 1 70 ? -17.044 2.920 19.385 1.00 98.00 70 SER A O 1
ATOM 562 N N . TYR A 1 71 ? -15.690 4.615 19.998 1.00 97.94 71 TYR A N 1
ATOM 563 C CA . TYR A 1 71 ? -14.585 3.837 20.562 1.00 97.94 71 TYR A CA 1
ATOM 564 C C . TYR A 1 71 ? -14.798 3.398 22.020 1.00 97.94 71 TYR A C 1
ATOM 566 O O . TYR A 1 71 ? -14.023 2.602 22.547 1.00 97.94 71 TYR A O 1
ATOM 574 N N . LYS A 1 72 ? -15.816 3.936 22.703 1.00 97.69 72 LYS A N 1
ATOM 575 C CA . LYS A 1 72 ? -16.111 3.605 24.103 1.00 97.69 72 LYS A CA 1
ATOM 576 C C . LYS A 1 72 ? -16.732 2.211 24.220 1.00 97.69 72 LYS A C 1
ATOM 578 O O . LYS A 1 72 ? -17.303 1.686 23.262 1.00 97.69 72 LYS A O 1
ATOM 583 N N . ALA A 1 73 ? -16.664 1.634 25.420 1.00 96.62 73 ALA A N 1
ATOM 584 C CA . ALA A 1 73 ? -17.355 0.386 25.735 1.00 96.62 73 ALA A CA 1
ATOM 585 C C . ALA A 1 73 ? -18.854 0.471 25.355 1.00 96.62 73 ALA A C 1
ATOM 587 O O . ALA A 1 73 ? -19.462 1.528 25.550 1.00 96.62 73 ALA A O 1
ATOM 588 N N . PRO A 1 74 ? -19.453 -0.601 24.800 1.00 96.31 74 PRO A N 1
ATOM 589 C CA . PRO A 1 74 ? -18.885 -1.940 24.578 1.00 96.31 74 PRO A CA 1
ATOM 590 C C . PRO A 1 74 ? -18.137 -2.123 23.236 1.00 96.31 74 PRO A C 1
ATOM 592 O O . PRO A 1 74 ? -17.735 -3.232 22.910 1.00 96.31 74 PRO A O 1
ATOM 595 N N . ARG A 1 75 ? -17.912 -1.059 22.451 1.00 98.00 75 ARG A N 1
ATOM 596 C CA . ARG A 1 75 ? -17.362 -1.121 21.077 1.00 98.00 75 ARG A CA 1
ATOM 597 C C . ARG A 1 75 ? -15.833 -1.007 20.989 1.00 98.00 75 ARG A C 1
ATOM 599 O O . ARG A 1 75 ? -15.286 -0.658 19.943 1.00 98.00 75 ARG A O 1
ATOM 606 N N . THR A 1 76 ? -15.120 -1.300 22.073 1.00 98.00 76 THR A N 1
ATOM 607 C CA . THR A 1 76 ? -13.651 -1.208 22.103 1.00 98.00 76 THR A CA 1
ATOM 608 C C . THR A 1 76 ? -13.003 -2.161 21.099 1.00 98.00 76 THR A C 1
ATOM 610 O O . THR A 1 76 ? -12.095 -1.751 20.382 1.00 98.00 76 THR A O 1
ATOM 613 N N . LEU A 1 77 ? -13.518 -3.390 20.967 1.00 98.25 77 LEU A N 1
ATOM 614 C CA . LEU A 1 77 ? -13.006 -4.374 20.006 1.00 98.25 77 LEU A CA 1
ATOM 615 C C . LEU A 1 77 ? -13.151 -3.895 18.552 1.00 98.25 77 LEU A C 1
ATOM 617 O O . LEU A 1 77 ? -12.198 -3.989 17.779 1.00 98.25 77 LEU A O 1
ATOM 621 N N . VAL A 1 78 ? -14.303 -3.311 18.201 1.00 98.44 78 VAL A N 1
ATOM 622 C CA . VAL A 1 78 ? -14.553 -2.699 16.883 1.00 98.44 78 VAL A CA 1
ATOM 623 C C . VAL A 1 78 ? -13.492 -1.649 16.587 1.00 98.44 78 VAL A C 1
ATOM 625 O O . VAL A 1 78 ? -12.862 -1.678 15.531 1.00 98.44 78 VAL A O 1
ATOM 628 N N . TRP A 1 79 ? -13.244 -0.749 17.541 1.00 98.69 79 TRP A N 1
ATOM 629 C CA . TRP A 1 79 ? -12.264 0.321 17.393 1.00 98.69 79 TRP A CA 1
ATOM 630 C C . TRP A 1 79 ? -10.832 -0.199 17.227 1.00 98.69 79 TRP A C 1
ATOM 632 O O . TRP A 1 79 ? -10.095 0.284 16.363 1.00 98.69 79 TRP A O 1
ATOM 642 N N . THR A 1 80 ? -10.443 -1.216 18.000 1.00 98.56 80 THR A N 1
ATOM 643 C CA . THR A 1 80 ? -9.123 -1.850 17.888 1.00 98.56 80 THR A CA 1
ATOM 644 C C . THR A 1 80 ? -8.934 -2.492 16.516 1.00 98.56 80 THR A C 1
ATOM 646 O O . THR A 1 80 ? -7.933 -2.214 15.855 1.00 98.56 80 THR A O 1
ATOM 649 N N . ILE A 1 81 ? -9.910 -3.271 16.033 1.00 98.62 81 ILE A N 1
ATOM 650 C CA . ILE A 1 81 ? -9.854 -3.859 14.684 1.00 98.62 81 ILE A CA 1
ATOM 651 C C . ILE A 1 81 ? -9.801 -2.750 13.622 1.00 98.62 81 ILE A C 1
ATOM 653 O O . ILE A 1 81 ? -8.994 -2.826 12.698 1.00 98.62 81 ILE A O 1
ATOM 657 N N . GLY A 1 82 ? -10.594 -1.684 13.775 1.00 98.75 82 GLY A N 1
ATOM 658 C CA . GLY A 1 82 ? -10.581 -0.529 12.869 1.00 98.75 82 GLY A CA 1
ATOM 659 C C . GLY A 1 82 ? -9.219 0.171 12.806 1.00 98.75 82 GLY A C 1
ATOM 660 O O . GLY A 1 82 ? -8.769 0.565 11.731 1.00 98.75 82 GLY A O 1
ATOM 661 N N . THR A 1 83 ? -8.517 0.263 13.937 1.00 98.69 83 THR A N 1
ATOM 662 C CA . THR A 1 83 ? -7.159 0.824 14.004 1.00 98.69 83 THR A CA 1
ATOM 663 C C . THR A 1 83 ? -6.150 -0.062 13.273 1.00 98.69 83 THR A C 1
ATOM 665 O O . THR A 1 83 ? -5.330 0.442 12.507 1.00 98.69 83 THR A O 1
ATOM 668 N N . ILE A 1 84 ? -6.238 -1.385 13.450 1.00 98.75 84 ILE A N 1
ATOM 669 C CA . ILE A 1 84 ? -5.389 -2.347 12.731 1.00 98.75 84 ILE A CA 1
ATOM 670 C C . ILE A 1 84 ? -5.635 -2.253 11.219 1.00 98.75 84 ILE A C 1
ATOM 672 O O . ILE A 1 84 ? -4.679 -2.200 10.445 1.00 98.75 84 ILE A O 1
ATOM 676 N N . ILE A 1 85 ? -6.903 -2.161 10.797 1.00 98.81 85 ILE A N 1
ATOM 677 C CA . ILE A 1 85 ? -7.278 -1.950 9.391 1.00 98.81 85 ILE A CA 1
ATOM 678 C C . ILE A 1 85 ? -6.622 -0.681 8.846 1.00 98.81 85 ILE A C 1
ATOM 680 O O . ILE A 1 85 ? -6.038 -0.730 7.769 1.00 98.81 85 ILE A O 1
ATOM 684 N N . LEU A 1 86 ? -6.666 0.436 9.579 1.00 98.75 86 LEU A N 1
ATOM 685 C CA . LEU A 1 86 ? -6.066 1.695 9.131 1.00 98.75 86 LEU A CA 1
ATOM 686 C C . LEU A 1 86 ? -4.552 1.564 8.898 1.00 98.75 86 LEU A C 1
ATOM 688 O O . LEU A 1 86 ? -4.051 2.022 7.871 1.00 98.75 86 LEU A O 1
ATOM 692 N N . VAL A 1 87 ? -3.827 0.907 9.809 1.00 98.69 87 VAL A N 1
ATOM 693 C CA . VAL A 1 87 ? -2.383 0.661 9.648 1.00 98.69 87 VAL A CA 1
ATOM 694 C C . VAL A 1 87 ? -2.108 -0.219 8.431 1.00 98.69 87 VAL A C 1
ATOM 696 O O . VAL A 1 87 ? -1.243 0.104 7.614 1.00 98.69 87 VAL A O 1
ATOM 699 N N . LEU A 1 88 ? -2.885 -1.288 8.254 1.00 98.69 88 LEU A N 1
ATOM 700 C CA . LEU A 1 88 ? -2.716 -2.187 7.118 1.00 98.69 88 LEU A CA 1
ATOM 701 C C . LEU A 1 88 ? -3.087 -1.523 5.782 1.00 98.69 88 LEU A C 1
ATOM 703 O O . LEU A 1 88 ? -2.441 -1.784 4.768 1.00 98.69 88 LEU A O 1
ATOM 707 N N . MET A 1 89 ? -4.073 -0.621 5.772 1.00 98.69 89 MET A N 1
ATOM 708 C CA . MET A 1 89 ? -4.410 0.206 4.611 1.00 98.69 89 MET A CA 1
ATOM 709 C C . MET A 1 89 ? -3.243 1.115 4.217 1.00 98.69 89 MET A C 1
ATOM 711 O O . MET A 1 89 ? -2.911 1.180 3.034 1.00 98.69 89 MET A O 1
ATOM 715 N N . MET A 1 90 ? -2.596 1.781 5.184 1.00 98.69 90 MET A N 1
ATOM 716 C CA . MET A 1 90 ? -1.409 2.612 4.928 1.00 98.69 90 MET A CA 1
ATOM 717 C C . MET A 1 90 ? -0.266 1.791 4.332 1.00 98.69 90 MET A C 1
ATOM 719 O O . MET A 1 90 ? 0.287 2.180 3.305 1.00 98.69 90 MET A O 1
ATOM 723 N N . ALA A 1 91 ? 0.033 0.627 4.916 1.00 98.50 91 ALA A N 1
ATOM 724 C CA . ALA A 1 91 ? 1.053 -0.277 4.390 1.00 98.50 91 ALA A CA 1
ATOM 725 C C . ALA A 1 91 ? 0.725 -0.739 2.959 1.00 98.50 91 ALA A C 1
ATOM 727 O O . ALA A 1 91 ? 1.566 -0.653 2.068 1.00 98.50 91 ALA A O 1
ATOM 728 N N . THR A 1 92 ? -0.518 -1.164 2.713 1.00 98.75 92 THR A N 1
ATOM 729 C CA . THR A 1 92 ? -0.965 -1.635 1.392 1.00 98.75 92 THR A CA 1
ATOM 730 C C . THR A 1 92 ?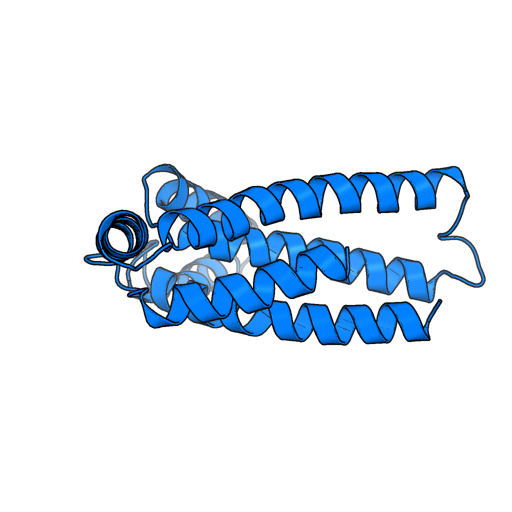 -0.844 -0.537 0.338 1.00 98.75 92 THR A C 1
ATOM 732 O O . THR A 1 92 ? -0.321 -0.786 -0.746 1.00 98.75 92 THR A O 1
ATOM 735 N N . ALA A 1 93 ? -1.283 0.684 0.649 1.00 98.75 93 ALA A N 1
ATOM 736 C CA . ALA A 1 93 ? -1.217 1.809 -0.278 1.00 98.75 93 ALA A CA 1
ATOM 737 C C . ALA A 1 93 ? 0.221 2.253 -0.563 1.00 98.75 93 ALA A C 1
ATOM 739 O O . ALA A 1 93 ? 0.548 2.532 -1.714 1.00 98.75 93 ALA A O 1
ATOM 740 N N . PHE A 1 94 ? 1.087 2.265 0.455 1.00 98.75 94 PHE A N 1
ATOM 741 C CA . PHE A 1 94 ? 2.514 2.517 0.270 1.00 98.75 94 PHE A CA 1
ATOM 742 C C . PHE A 1 94 ? 3.135 1.501 -0.693 1.00 98.75 94 PHE A C 1
ATOM 744 O O . PHE A 1 94 ? 3.748 1.906 -1.677 1.00 98.75 94 PHE A O 1
ATOM 751 N N . LEU A 1 95 ? 2.924 0.200 -0.466 1.00 98.69 95 LEU A N 1
ATOM 752 C CA . LEU A 1 95 ? 3.465 -0.840 -1.344 1.00 98.69 95 LEU A CA 1
ATOM 753 C C . LEU A 1 95 ? 2.981 -0.661 -2.791 1.00 98.69 95 LEU A C 1
ATOM 755 O O . LEU A 1 95 ? 3.792 -0.719 -3.711 1.00 98.69 95 LEU A O 1
ATOM 759 N N . GLY A 1 96 ? 1.693 -0.355 -2.986 1.00 98.62 96 GLY A N 1
ATOM 760 C CA . GLY A 1 96 ? 1.110 -0.077 -4.303 1.00 98.62 96 GLY A CA 1
ATOM 761 C C . GLY A 1 96 ? 1.706 1.157 -4.982 1.00 98.62 96 GLY A C 1
ATOM 762 O O . GLY A 1 96 ? 1.961 1.147 -6.183 1.00 98.62 96 GLY A O 1
ATOM 763 N N . TYR A 1 97 ? 1.998 2.207 -4.211 1.00 98.62 97 TYR A N 1
ATOM 764 C CA . TYR A 1 97 ? 2.623 3.436 -4.704 1.00 98.62 97 TYR A CA 1
ATOM 765 C C . TYR A 1 97 ? 4.065 3.228 -5.193 1.00 98.62 97 TYR A C 1
ATOM 767 O O . TYR A 1 97 ? 4.553 3.984 -6.037 1.00 98.62 97 TYR A O 1
ATOM 775 N N . VAL A 1 98 ? 4.752 2.192 -4.701 1.00 98.75 98 VAL A N 1
ATOM 776 C CA . VAL A 1 98 ? 6.103 1.840 -5.161 1.00 98.75 98 VAL A CA 1
ATOM 777 C C . VAL A 1 98 ? 6.080 1.153 -6.535 1.00 98.75 98 VAL A C 1
ATOM 779 O O . VAL A 1 98 ? 7.027 1.304 -7.307 1.00 98.75 98 VAL A O 1
ATOM 782 N N . LEU A 1 99 ? 4.992 0.456 -6.886 1.00 98.75 99 LEU A N 1
ATOM 783 C CA . LEU A 1 99 ? 4.922 -0.409 -8.072 1.00 98.75 99 LEU A CA 1
ATOM 784 C C . LEU A 1 99 ? 5.123 0.293 -9.425 1.00 98.75 99 LEU A C 1
ATOM 786 O O . LEU A 1 99 ? 5.777 -0.294 -10.286 1.00 98.75 99 LEU A O 1
ATOM 790 N N . PRO A 1 100 ? 4.654 1.535 -9.657 1.00 98.56 100 PRO A N 1
ATOM 791 C CA . PRO A 1 100 ? 4.957 2.244 -10.899 1.00 98.56 100 PRO A CA 1
ATOM 792 C C . PRO A 1 100 ? 6.446 2.540 -11.096 1.00 98.56 100 PRO A C 1
ATOM 794 O O . PRO A 1 100 ? 6.850 2.856 -12.209 1.00 98.56 100 PRO A O 1
ATOM 797 N N . TYR A 1 101 ? 7.249 2.466 -10.029 1.00 98.44 101 TYR A N 1
ATOM 798 C CA . TYR A 1 101 ? 8.699 2.656 -10.047 1.00 98.44 101 TYR A CA 1
ATOM 799 C C . TYR A 1 101 ? 9.161 3.981 -10.691 1.00 98.44 101 TYR A C 1
ATOM 801 O O . TYR A 1 101 ? 10.213 4.064 -11.318 1.00 98.44 101 TYR A O 1
ATOM 809 N N . GLY A 1 102 ? 8.373 5.049 -10.520 1.00 97.75 102 GLY A N 1
ATOM 810 C CA . GLY A 1 102 ? 8.789 6.414 -10.854 1.00 97.75 102 GLY A CA 1
ATOM 811 C C . GLY A 1 102 ? 9.735 7.011 -9.801 1.00 97.75 102 GLY A C 1
ATOM 812 O O . GLY A 1 102 ? 9.987 6.410 -8.759 1.00 97.75 102 GLY A O 1
ATOM 813 N N . GLN A 1 103 ? 10.207 8.244 -10.017 1.00 98.25 103 GLN A N 1
ATOM 814 C CA . GLN A 1 103 ? 11.132 8.913 -9.081 1.00 98.25 103 GLN A CA 1
ATOM 815 C C . GLN A 1 103 ? 10.584 8.982 -7.649 1.00 98.25 103 GLN A C 1
ATOM 817 O O . GLN A 1 103 ? 11.258 8.595 -6.697 1.00 98.25 103 GLN A O 1
ATOM 822 N N . MET A 1 104 ? 9.327 9.405 -7.489 1.00 97.81 104 MET A N 1
ATOM 823 C CA . MET A 1 104 ? 8.696 9.468 -6.168 1.00 97.81 104 MET A CA 1
ATOM 824 C C . MET A 1 104 ? 8.473 8.082 -5.551 1.00 97.81 104 MET A C 1
ATOM 826 O O . MET A 1 104 ? 8.517 7.951 -4.331 1.00 97.81 104 MET A O 1
ATOM 830 N N . SER A 1 105 ? 8.260 7.049 -6.370 1.00 97.81 105 SER A N 1
ATOM 831 C CA . SER A 1 105 ? 8.133 5.663 -5.909 1.00 97.81 105 SER A CA 1
ATOM 832 C C . SER A 1 105 ? 9.452 5.159 -5.322 1.00 97.81 105 SER A C 1
ATOM 834 O O . SER A 1 105 ? 9.460 4.640 -4.209 1.00 97.81 105 SER A O 1
ATOM 836 N N . LEU A 1 106 ? 10.566 5.364 -6.036 1.00 97.69 106 LEU A N 1
ATOM 837 C CA . LEU A 1 106 ? 11.899 4.950 -5.596 1.00 97.69 106 LEU A CA 1
ATOM 838 C C . LEU A 1 106 ? 12.306 5.663 -4.303 1.00 97.69 106 LEU A C 1
ATOM 840 O O . LEU A 1 106 ? 12.619 5.015 -3.306 1.00 97.69 106 LEU A O 1
ATOM 844 N N . TRP A 1 107 ? 12.263 6.997 -4.292 1.00 98.31 107 TRP A N 1
ATOM 845 C CA . TRP A 1 107 ? 12.670 7.767 -3.116 1.00 98.31 107 TRP A CA 1
ATOM 846 C C . TRP A 1 107 ? 11.716 7.575 -1.940 1.00 98.31 107 TRP A C 1
ATOM 848 O O . TRP A 1 107 ? 12.168 7.486 -0.799 1.00 98.31 107 TRP A O 1
ATOM 858 N N . GLY A 1 108 ? 10.416 7.430 -2.206 1.00 97.69 108 GLY A N 1
ATOM 859 C CA . GLY A 1 108 ? 9.434 7.075 -1.187 1.00 97.69 108 GLY A CA 1
ATOM 860 C C . GLY A 1 108 ? 9.740 5.722 -0.545 1.00 97.69 108 GLY A C 1
ATOM 861 O O . GLY A 1 108 ? 9.744 5.622 0.681 1.00 97.69 108 GLY A O 1
ATOM 862 N N . ALA A 1 109 ? 10.065 4.703 -1.350 1.00 98.00 109 ALA A N 1
ATOM 863 C CA . ALA A 1 109 ? 10.476 3.395 -0.846 1.00 98.00 109 ALA A CA 1
ATOM 864 C C . ALA A 1 109 ? 11.719 3.504 0.041 1.00 98.00 109 ALA A C 1
ATOM 866 O O . ALA A 1 109 ? 11.703 3.002 1.165 1.00 98.00 109 ALA A O 1
ATOM 867 N N . THR A 1 110 ? 12.754 4.209 -0.425 1.00 97.88 110 THR A N 1
ATOM 868 C CA . THR A 1 110 ? 14.003 4.414 0.317 1.00 97.88 110 THR A CA 1
ATOM 869 C C . THR A 1 110 ? 13.752 5.096 1.657 1.00 97.88 110 THR A C 1
ATOM 871 O O . THR A 1 110 ? 14.221 4.610 2.679 1.00 97.88 110 THR A O 1
ATOM 874 N N . VAL A 1 111 ? 12.996 6.195 1.692 1.00 98.38 111 VAL A N 1
ATOM 875 C CA . VAL A 1 111 ? 12.761 6.948 2.935 1.00 98.38 111 VAL A CA 1
ATOM 876 C C . VAL A 1 111 ? 11.928 6.141 3.929 1.00 98.38 111 VAL A C 1
ATOM 878 O O . VAL A 1 111 ? 12.310 6.031 5.090 1.00 98.38 111 VAL A O 1
ATOM 881 N N . ILE A 1 112 ? 10.810 5.556 3.487 1.00 98.12 112 ILE A N 1
ATOM 882 C CA . ILE A 1 112 ? 9.870 4.872 4.388 1.00 98.12 112 ILE A CA 1
ATOM 883 C C . ILE A 1 112 ? 10.493 3.609 4.981 1.00 98.12 112 ILE A C 1
ATOM 885 O O . ILE A 1 112 ? 10.353 3.362 6.176 1.00 98.12 112 ILE A O 1
ATOM 889 N N . THR A 1 113 ? 11.211 2.820 4.182 1.00 97.75 113 THR A N 1
ATOM 890 C CA . THR A 1 113 ? 11.882 1.618 4.702 1.00 97.75 113 THR A CA 1
ATOM 891 C C . THR A 1 113 ? 13.045 1.962 5.630 1.00 97.75 113 THR A C 1
ATOM 893 O O . THR A 1 113 ? 13.204 1.295 6.649 1.00 97.75 113 THR A O 1
ATOM 896 N N . ASN A 1 114 ? 13.785 3.046 5.365 1.00 97.50 114 ASN A N 1
ATOM 897 C CA . ASN A 1 114 ? 14.849 3.515 6.257 1.00 97.50 114 ASN A CA 1
ATOM 898 C C . ASN A 1 114 ? 14.348 3.990 7.627 1.00 97.50 114 ASN A C 1
ATOM 900 O O . ASN A 1 114 ? 15.147 4.061 8.553 1.00 97.50 114 ASN A O 1
ATOM 904 N N . LEU A 1 115 ? 13.050 4.245 7.828 1.00 97.44 115 LEU A N 1
ATOM 905 C CA . LEU A 1 115 ? 12.528 4.500 9.179 1.00 97.44 115 LEU A CA 1
ATOM 906 C C . LEU A 1 115 ? 12.830 3.339 10.140 1.00 97.44 115 LEU A C 1
ATOM 908 O O . LEU A 1 115 ? 13.018 3.560 11.335 1.00 97.44 115 LEU A O 1
ATOM 912 N N . MET A 1 116 ? 12.939 2.111 9.621 1.00 97.00 116 MET A N 1
ATOM 913 C CA . MET A 1 116 ? 13.278 0.930 10.416 1.00 97.00 116 MET A CA 1
ATOM 914 C C . MET A 1 116 ? 14.729 0.941 10.910 1.00 97.00 116 MET A C 1
ATOM 916 O O . MET A 1 116 ? 15.018 0.331 11.938 1.00 97.00 116 MET A O 1
ATOM 920 N N . SER A 1 117 ? 15.629 1.685 10.256 1.00 97.25 117 SER A N 1
ATOM 921 C CA . SER A 1 117 ? 17.030 1.794 10.677 1.00 97.25 117 SER A CA 1
ATOM 922 C C . SER A 1 117 ? 17.191 2.496 12.026 1.00 97.25 117 SER A C 1
ATOM 924 O O . SER A 1 117 ? 18.243 2.392 12.651 1.00 97.25 117 SER A O 1
ATOM 926 N N . ALA A 1 118 ? 16.164 3.227 12.470 1.00 98.12 118 ALA A N 1
ATOM 927 C CA . ALA A 1 118 ? 16.142 3.893 13.765 1.00 98.12 118 ALA A CA 1
ATOM 928 C C . ALA A 1 118 ? 15.938 2.919 14.940 1.00 98.12 118 ALA A C 1
ATOM 930 O O . ALA A 1 118 ? 16.099 3.321 16.093 1.00 98.12 118 ALA A O 1
ATOM 931 N N . ILE A 1 119 ? 15.585 1.653 14.678 1.00 98.12 119 ILE A N 1
ATOM 932 C CA . ILE A 1 119 ? 15.452 0.630 15.719 1.00 98.12 119 ILE A CA 1
ATOM 933 C C . ILE A 1 119 ? 16.852 0.255 16.235 1.00 98.12 119 ILE A C 1
ATOM 935 O O . ILE A 1 119 ? 17.689 -0.194 15.445 1.00 98.12 119 ILE A O 1
ATOM 939 N N . PRO A 1 120 ? 17.122 0.390 17.549 1.00 98.00 120 PRO A N 1
ATOM 940 C CA . PRO A 1 120 ? 18.416 0.031 18.114 1.00 98.00 120 PRO A CA 1
ATOM 941 C C . PRO A 1 120 ? 18.776 -1.433 17.855 1.00 98.00 120 PRO A C 1
ATOM 943 O O . PRO A 1 120 ? 17.919 -2.316 17.909 1.00 98.00 120 PRO A O 1
ATOM 946 N N . TRP A 1 121 ? 20.066 -1.676 17.625 1.00 96.88 121 TRP A N 1
ATOM 947 C CA . TRP A 1 121 ? 20.698 -2.990 17.440 1.00 96.88 121 TRP A CA 1
ATOM 948 C C . TRP A 1 121 ? 20.331 -3.738 16.153 1.00 96.88 121 TRP A C 1
ATOM 950 O O . TRP A 1 121 ? 21.236 -4.224 15.491 1.00 96.88 121 TRP A O 1
ATOM 960 N N . VAL A 1 122 ? 19.052 -3.803 15.779 1.00 98.06 122 VAL A N 1
ATOM 961 C CA . VAL A 1 122 ? 18.555 -4.642 14.666 1.00 98.06 122 VAL A CA 1
ATOM 962 C C . VAL A 1 122 ? 18.025 -3.844 13.471 1.00 98.06 122 VAL A C 1
ATOM 964 O O . VAL A 1 122 ? 17.599 -4.427 12.478 1.00 98.06 122 VAL A O 1
ATOM 967 N N . GLY A 1 123 ? 18.004 -2.509 13.546 1.00 97.94 123 GLY A N 1
ATOM 968 C CA . GLY A 1 123 ? 17.368 -1.670 12.527 1.00 97.94 123 GLY A CA 1
ATOM 969 C C . GLY A 1 123 ? 17.967 -1.824 11.129 1.00 97.94 123 GLY A C 1
ATOM 970 O O . GLY A 1 123 ? 17.218 -1.908 10.159 1.00 97.94 123 GLY A O 1
ATOM 971 N N . GLN A 1 124 ? 19.298 -1.901 11.020 1.00 97.56 124 GLN A N 1
ATOM 972 C CA . GLN A 1 124 ? 19.967 -2.099 9.727 1.00 97.56 124 GLN A CA 1
ATOM 973 C C . GLN A 1 124 ? 19.653 -3.474 9.130 1.00 97.56 124 GLN A C 1
ATOM 975 O O . GLN A 1 124 ? 19.259 -3.548 7.968 1.00 97.56 124 GLN A O 1
ATOM 980 N N . ASP A 1 125 ? 19.691 -4.535 9.942 1.00 98.00 125 ASP A N 1
ATOM 981 C CA . ASP A 1 125 ? 19.334 -5.889 9.502 1.00 98.00 125 ASP A CA 1
ATOM 982 C C . ASP A 1 125 ? 17.894 -5.948 8.968 1.00 98.00 125 ASP A C 1
ATOM 984 O O . ASP A 1 125 ? 17.620 -6.605 7.964 1.00 98.00 125 ASP A O 1
ATOM 988 N N . ILE A 1 126 ? 16.958 -5.222 9.598 1.00 97.94 126 ILE A N 1
ATOM 989 C CA . ILE A 1 126 ? 15.569 -5.121 9.127 1.00 97.94 126 ILE A CA 1
ATOM 990 C C . ILE A 1 126 ? 15.498 -4.401 7.777 1.00 97.94 126 ILE A C 1
ATOM 992 O O . ILE A 1 126 ? 14.761 -4.841 6.896 1.00 97.94 126 ILE A O 1
ATOM 996 N N . VAL A 1 127 ? 16.235 -3.303 7.590 1.00 98.19 127 VAL A N 1
ATOM 997 C CA . VAL A 1 127 ? 16.249 -2.558 6.321 1.00 98.19 127 VAL A CA 1
ATOM 998 C C . VAL A 1 127 ? 16.805 -3.416 5.187 1.00 98.19 127 VAL A C 1
ATOM 1000 O O . VAL A 1 127 ? 16.152 -3.549 4.150 1.00 98.19 127 VAL A O 1
ATOM 1003 N N . GLU A 1 128 ? 17.952 -4.064 5.391 1.00 97.62 128 GLU A N 1
ATOM 1004 C CA . GLU A 1 128 ? 18.553 -4.957 4.395 1.00 97.62 128 GLU A CA 1
ATOM 1005 C C . GLU A 1 128 ? 17.662 -6.172 4.116 1.00 97.62 128 GLU A C 1
ATOM 1007 O O . GLU A 1 128 ? 17.493 -6.567 2.956 1.00 97.62 128 GLU A O 1
ATOM 1012 N N . PHE A 1 129 ? 17.007 -6.715 5.150 1.00 97.62 129 PHE A N 1
ATOM 1013 C CA . PHE A 1 129 ? 15.998 -7.756 4.987 1.00 97.62 129 PHE A CA 1
ATOM 1014 C C . PHE A 1 129 ? 14.827 -7.272 4.140 1.00 97.62 129 PHE A C 1
ATOM 1016 O O . PHE A 1 129 ? 14.405 -8.010 3.256 1.00 97.62 129 PHE A O 1
ATOM 1023 N N . LEU A 1 130 ? 14.311 -6.059 4.368 1.00 96.19 130 LEU A N 1
ATOM 1024 C CA . LEU A 1 130 ? 13.208 -5.477 3.601 1.00 96.19 130 LEU A CA 1
ATOM 1025 C C . LEU A 1 130 ? 13.605 -5.192 2.155 1.00 96.19 130 LEU A C 1
ATOM 1027 O O . LEU A 1 130 ? 12.798 -5.444 1.262 1.00 96.19 130 LEU A O 1
ATOM 1031 N N . TRP A 1 131 ? 14.827 -4.735 1.891 1.00 98.19 131 TRP A N 1
ATOM 1032 C CA . TRP A 1 131 ? 15.304 -4.482 0.531 1.00 98.19 131 TRP A CA 1
ATOM 1033 C C . TRP A 1 131 ? 15.665 -5.757 -0.224 1.00 98.19 131 TRP A C 1
ATOM 1035 O O . TRP A 1 131 ? 15.379 -5.864 -1.417 1.00 98.19 131 TRP A O 1
ATOM 1045 N N . GLY A 1 132 ? 16.230 -6.749 0.462 1.00 97.31 132 GLY A N 1
ATOM 1046 C CA . GLY A 1 132 ? 16.825 -7.918 -0.183 1.00 97.31 132 GLY A CA 1
ATOM 1047 C C . GLY A 1 132 ? 18.176 -7.608 -0.813 1.00 97.31 132 GLY A C 1
ATOM 1048 O O . GLY A 1 132 ? 18.488 -8.141 -1.876 1.00 97.31 132 GLY A O 1
ATOM 1049 N N . GLY A 1 133 ? 18.930 -6.696 -0.203 1.00 95.44 133 GLY A N 1
ATOM 1050 C CA . GLY A 1 133 ? 20.215 -6.200 -0.678 1.00 95.44 133 GLY A CA 1
ATOM 1051 C C . GLY A 1 133 ? 20.555 -4.856 -0.036 1.00 95.44 133 GLY A C 1
ATOM 1052 O O . GLY A 1 133 ? 19.896 -4.423 0.903 1.00 95.44 133 GLY A O 1
ATOM 1053 N N . PHE A 1 134 ? 21.560 -4.173 -0.582 1.00 96.31 134 PHE A N 1
ATOM 1054 C CA . PHE A 1 134 ? 22.117 -2.938 -0.008 1.00 96.31 134 PHE A CA 1
ATOM 1055 C C . PHE A 1 134 ? 21.322 -1.658 -0.318 1.00 96.31 134 PHE A C 1
ATOM 1057 O O . PHE A 1 134 ? 21.668 -0.581 0.154 1.00 96.31 134 PHE A O 1
ATOM 1064 N N . SER A 1 135 ? 20.308 -1.740 -1.179 1.00 96.75 135 SER A N 1
ATOM 1065 C CA . SER A 1 135 ? 19.450 -0.612 -1.560 1.00 96.75 135 SER A CA 1
ATOM 1066 C C . SER A 1 135 ? 18.142 -1.112 -2.169 1.00 96.75 135 SER A C 1
ATOM 1068 O O . SER A 1 135 ? 18.029 -2.287 -2.532 1.00 96.75 135 SER A O 1
ATOM 1070 N N . VAL A 1 136 ? 1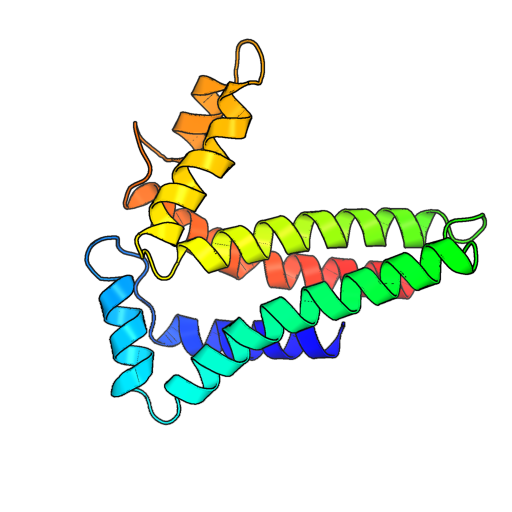7.168 -0.207 -2.320 1.00 98.06 136 VAL A N 1
ATOM 1071 C CA . VAL A 1 136 ? 15.930 -0.479 -3.061 1.00 98.06 136 VAL A CA 1
ATOM 1072 C C . VAL A 1 136 ? 16.270 -0.887 -4.496 1.00 98.06 136 VAL A C 1
ATOM 1074 O O . VAL A 1 136 ? 16.844 -0.110 -5.257 1.00 98.06 136 VAL A O 1
ATOM 1077 N N . ASN A 1 137 ? 15.917 -2.119 -4.863 1.00 97.19 137 ASN A N 1
ATOM 1078 C CA . ASN A 1 137 ? 16.270 -2.722 -6.145 1.00 97.19 137 ASN A CA 1
ATOM 1079 C C . ASN A 1 137 ? 15.173 -3.684 -6.652 1.00 97.19 137 ASN A C 1
ATOM 1081 O O . ASN A 1 137 ? 14.038 -3.688 -6.170 1.00 97.19 137 ASN A O 1
ATOM 1085 N N . ASN A 1 138 ? 15.513 -4.538 -7.625 1.00 98.25 138 ASN A N 1
ATOM 1086 C CA . ASN A 1 138 ? 14.592 -5.525 -8.194 1.00 98.25 138 ASN A CA 1
ATOM 1087 C C . ASN A 1 138 ? 14.013 -6.507 -7.171 1.00 98.25 138 ASN A C 1
ATOM 1089 O O . ASN A 1 138 ? 12.823 -6.815 -7.234 1.00 98.25 138 ASN A O 1
ATOM 1093 N N . ALA A 1 139 ? 14.819 -6.969 -6.214 1.00 98.19 139 ALA A N 1
ATOM 1094 C CA . ALA A 1 139 ? 14.336 -7.839 -5.150 1.00 98.19 139 ALA A CA 1
ATOM 1095 C C . ALA A 1 139 ? 13.294 -7.117 -4.286 1.00 98.19 139 ALA A C 1
ATOM 1097 O O . ALA A 1 139 ? 12.294 -7.738 -3.919 1.00 98.19 139 ALA A O 1
ATOM 1098 N N . THR A 1 140 ? 13.492 -5.821 -4.013 1.00 98.44 140 THR A N 1
ATOM 1099 C CA . THR A 1 140 ? 12.559 -4.973 -3.251 1.00 98.44 140 THR A CA 1
ATOM 1100 C C . THR A 1 140 ? 11.236 -4.766 -3.982 1.00 98.44 140 THR A C 1
ATOM 1102 O O . THR A 1 140 ? 10.165 -4.890 -3.392 1.00 98.44 140 THR A O 1
ATOM 1105 N N . LEU A 1 141 ? 11.286 -4.479 -5.282 1.00 98.56 141 LEU A N 1
ATOM 1106 C CA . LEU A 1 141 ? 10.076 -4.253 -6.065 1.00 98.56 141 LEU A CA 1
ATOM 1107 C C . LEU A 1 141 ? 9.239 -5.532 -6.188 1.00 98.56 141 LEU A C 1
ATOM 1109 O O . LEU A 1 141 ? 8.024 -5.504 -5.999 1.00 98.56 141 LEU A O 1
ATOM 1113 N N . ASN A 1 142 ? 9.895 -6.668 -6.437 1.00 98.50 142 ASN A N 1
ATOM 1114 C CA . ASN A 1 142 ? 9.220 -7.948 -6.619 1.00 98.50 142 ASN A CA 1
ATOM 1115 C C . ASN A 1 142 ? 8.456 -8.398 -5.361 1.00 98.50 142 ASN A C 1
ATOM 1117 O O . ASN A 1 142 ? 7.275 -8.740 -5.429 1.00 98.50 142 ASN A O 1
ATOM 1121 N N . ARG A 1 143 ? 9.091 -8.310 -4.187 1.00 98.19 143 ARG A N 1
ATOM 1122 C CA . ARG A 1 143 ? 8.427 -8.601 -2.905 1.00 98.19 143 ARG A CA 1
ATOM 1123 C C . ARG A 1 143 ? 7.326 -7.595 -2.572 1.00 98.19 143 ARG A C 1
ATOM 1125 O O . ARG A 1 143 ? 6.307 -7.991 -2.017 1.00 98.19 143 ARG A O 1
ATOM 1132 N N . PHE A 1 144 ? 7.501 -6.311 -2.901 1.00 98.62 144 PHE A N 1
ATOM 1133 C CA . PHE A 1 144 ? 6.475 -5.302 -2.639 1.00 98.62 144 PHE A CA 1
ATOM 1134 C C . PHE A 1 144 ? 5.243 -5.536 -3.500 1.00 98.62 144 PHE A C 1
ATOM 1136 O O . PHE A 1 144 ? 4.138 -5.394 -2.989 1.00 98.62 144 PHE A O 1
ATOM 1143 N N . PHE A 1 145 ? 5.412 -5.984 -4.745 1.00 98.81 145 PHE A N 1
ATOM 1144 C CA . PHE A 1 145 ? 4.300 -6.456 -5.565 1.00 98.81 145 PHE A CA 1
ATOM 1145 C C . PHE A 1 145 ? 3.579 -7.639 -4.910 1.00 98.81 145 PHE A C 1
ATOM 1147 O O . PHE A 1 145 ? 2.366 -7.578 -4.716 1.00 98.81 145 PHE A O 1
ATOM 1154 N N . ALA A 1 146 ? 4.314 -8.678 -4.497 1.00 98.69 146 ALA A N 1
ATOM 1155 C CA . ALA A 1 146 ? 3.720 -9.850 -3.851 1.00 98.69 146 ALA A CA 1
ATOM 1156 C C . ALA A 1 146 ? 2.944 -9.481 -2.571 1.00 98.69 146 ALA A C 1
ATOM 1158 O O . ALA A 1 146 ? 1.804 -9.906 -2.383 1.00 98.69 146 ALA A O 1
ATOM 1159 N N . LEU A 1 147 ? 3.525 -8.639 -1.711 1.00 98.62 147 LEU A N 1
ATOM 1160 C CA . LEU A 1 147 ? 2.868 -8.156 -0.496 1.00 98.62 147 LEU A CA 1
ATOM 1161 C C . LEU A 1 147 ? 1.655 -7.273 -0.819 1.00 98.62 147 LEU A C 1
ATOM 1163 O O . LEU A 1 147 ? 0.585 -7.481 -0.251 1.00 98.62 147 LEU A O 1
ATOM 1167 N N . HIS A 1 148 ? 1.783 -6.329 -1.755 1.00 98.81 148 HIS A N 1
ATOM 1168 C CA . HIS A 1 148 ? 0.673 -5.477 -2.183 1.00 98.81 148 HIS A CA 1
ATOM 1169 C C . HIS A 1 148 ? -0.501 -6.290 -2.737 1.00 98.81 148 HIS A C 1
ATOM 1171 O O . HIS A 1 148 ? -1.648 -5.906 -2.537 1.00 98.81 148 HIS A O 1
ATOM 1177 N N . PHE A 1 149 ? -0.229 -7.422 -3.387 1.00 98.69 149 PHE A N 1
ATOM 1178 C CA . PHE A 1 149 ? -1.266 -8.313 -3.893 1.00 98.69 149 PHE A CA 1
ATOM 1179 C C . PHE A 1 149 ? -1.992 -9.068 -2.768 1.00 98.69 149 PHE A C 1
ATOM 1181 O O . PHE A 1 149 ? -3.211 -9.207 -2.804 1.00 98.69 149 PHE A O 1
ATOM 1188 N N . VAL A 1 150 ? -1.269 -9.546 -1.748 1.00 98.75 150 VAL A N 1
ATOM 1189 C CA . VAL A 1 150 ? -1.842 -10.367 -0.662 1.00 98.75 150 VAL A CA 1
ATOM 1190 C C . VAL A 1 150 ? -2.603 -9.532 0.374 1.00 98.75 150 VAL A C 1
ATOM 1192 O O . VAL A 1 150 ? -3.672 -9.937 0.838 1.00 98.75 150 VAL A O 1
ATOM 1195 N N . LEU A 1 151 ? -2.086 -8.361 0.753 1.00 98.62 151 LEU A N 1
ATOM 1196 C CA . LEU A 1 151 ? -2.643 -7.568 1.855 1.00 98.62 151 LEU A CA 1
ATOM 1197 C C . LEU A 1 151 ? -4.108 -7.109 1.676 1.00 98.62 151 LEU A C 1
ATOM 1199 O O . LEU A 1 151 ? -4.831 -7.104 2.675 1.00 98.62 151 LEU A O 1
ATOM 1203 N N . PRO A 1 152 ? -4.618 -6.790 0.469 1.00 98.62 152 PRO A N 1
ATOM 1204 C CA . PRO A 1 152 ? -6.038 -6.511 0.253 1.00 98.62 152 PRO A CA 1
ATOM 1205 C C . PRO A 1 152 ? -6.978 -7.649 0.679 1.00 98.62 152 PRO A C 1
ATOM 1207 O O . PRO A 1 152 ? -8.080 -7.382 1.160 1.00 98.62 152 PRO A O 1
ATOM 1210 N N . PHE A 1 153 ? -6.553 -8.911 0.571 1.00 98.50 153 PHE A N 1
ATOM 1211 C CA . PHE A 1 153 ? -7.345 -10.055 1.038 1.00 98.50 153 PHE A CA 1
ATOM 1212 C C . PHE A 1 153 ? -7.331 -10.171 2.566 1.00 98.50 153 PHE A C 1
ATOM 1214 O O . PHE A 1 153 ? -8.355 -10.481 3.176 1.00 98.50 153 PHE A O 1
ATOM 1221 N N . VAL A 1 154 ? -6.206 -9.828 3.202 1.00 98.75 154 VAL A N 1
ATOM 1222 C CA . VAL A 1 154 ? -6.125 -9.690 4.665 1.00 98.75 154 VAL A CA 1
ATOM 1223 C C . VAL A 1 154 ? -7.025 -8.545 5.146 1.00 98.75 154 VAL A C 1
ATOM 1225 O O . VAL A 1 154 ? -7.751 -8.705 6.126 1.00 98.75 154 VAL A O 1
ATOM 1228 N N . LEU A 1 155 ? -7.058 -7.417 4.426 1.00 98.62 155 LEU A N 1
ATOM 1229 C CA . LEU A 1 155 ? -7.988 -6.312 4.686 1.00 98.62 155 LEU A CA 1
ATOM 1230 C C . LEU A 1 155 ? -9.452 -6.746 4.558 1.00 98.62 155 LEU A C 1
ATOM 1232 O O . LEU A 1 155 ? -10.267 -6.334 5.378 1.00 98.62 155 LEU A O 1
ATOM 1236 N N . ALA A 1 156 ? -9.796 -7.588 3.580 1.00 98.69 156 ALA A N 1
ATOM 1237 C CA . ALA A 1 156 ? -11.148 -8.128 3.443 1.00 98.69 156 ALA A CA 1
ATOM 1238 C C . ALA A 1 156 ? -11.539 -9.020 4.635 1.00 98.69 156 ALA A C 1
ATOM 1240 O O . ALA A 1 156 ? -12.633 -8.867 5.181 1.00 98.69 156 ALA A O 1
ATOM 1241 N N . ALA A 1 157 ? -10.632 -9.888 5.095 1.00 98.69 157 ALA A N 1
ATOM 1242 C CA . ALA A 1 157 ? -10.849 -10.703 6.291 1.00 98.69 157 ALA A CA 1
ATOM 1243 C C . ALA A 1 157 ? -11.007 -9.841 7.558 1.00 98.69 157 ALA A C 1
ATOM 1245 O O . ALA A 1 157 ? -11.928 -10.051 8.347 1.00 98.69 157 ALA A O 1
ATOM 1246 N N . LEU A 1 158 ? -10.159 -8.822 7.732 1.00 98.62 158 LEU A N 1
ATOM 1247 C CA . LEU A 1 158 ? -10.272 -7.869 8.840 1.00 98.62 158 LEU A CA 1
ATOM 1248 C C . LEU A 1 158 ? -11.567 -7.058 8.773 1.00 98.62 158 LEU A C 1
ATOM 1250 O O . LEU A 1 158 ? -12.190 -6.841 9.807 1.00 98.62 158 LEU A O 1
ATOM 1254 N N . ALA A 1 159 ? -12.000 -6.640 7.581 1.00 98.56 159 ALA A N 1
ATOM 1255 C CA . ALA A 1 159 ? -13.266 -5.941 7.398 1.00 98.56 159 ALA A CA 1
ATOM 1256 C C . ALA A 1 159 ? -14.457 -6.819 7.809 1.00 98.56 159 ALA A C 1
ATOM 1258 O O . ALA A 1 159 ? -15.366 -6.325 8.470 1.00 98.56 159 ALA A O 1
ATOM 1259 N N . LEU A 1 160 ? -14.430 -8.120 7.499 1.00 98.56 160 LEU A N 1
ATOM 1260 C CA . LEU A 1 160 ? -15.439 -9.064 7.983 1.00 98.56 160 LEU A CA 1
ATOM 1261 C C . LEU A 1 160 ? -15.421 -9.169 9.515 1.00 98.56 160 LEU A C 1
ATOM 1263 O O . LEU A 1 160 ? -16.469 -9.045 10.141 1.00 98.56 160 LEU A O 1
ATOM 1267 N N . MET A 1 161 ? -14.246 -9.325 10.134 1.00 98.62 161 MET A N 1
ATOM 1268 C CA . MET A 1 161 ? -14.132 -9.350 11.601 1.00 98.62 161 MET A CA 1
ATOM 1269 C C . MET A 1 161 ? -14.603 -8.039 12.247 1.00 98.62 161 MET A C 1
ATOM 1271 O O . MET A 1 161 ? -15.235 -8.059 13.298 1.00 98.62 161 MET A O 1
ATOM 1275 N N . HIS A 1 162 ? -14.343 -6.901 11.604 1.00 98.38 162 HIS A N 1
ATOM 1276 C CA . HIS A 1 162 ? -14.806 -5.592 12.053 1.00 98.38 162 HIS A CA 1
ATOM 1277 C C . HI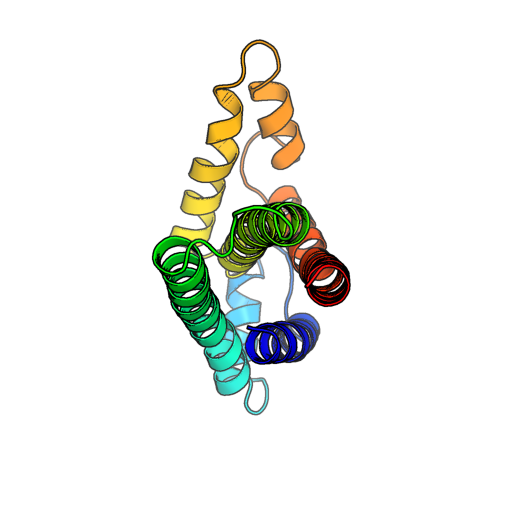S A 1 162 ? -16.335 -5.477 12.016 1.00 98.38 162 HIS A C 1
ATOM 1279 O O . HIS A 1 162 ? -16.916 -4.898 12.928 1.00 98.38 162 HIS A O 1
ATOM 1285 N N . LEU A 1 163 ? -16.981 -6.056 10.997 1.00 98.31 163 LEU A N 1
ATOM 1286 C CA . LEU A 1 163 ? -18.441 -6.139 10.908 1.00 98.31 163 LEU A CA 1
ATOM 1287 C C . LEU A 1 163 ? -19.035 -7.104 11.940 1.00 98.31 163 LEU A C 1
ATOM 1289 O O . LEU A 1 163 ? -20.096 -6.817 12.474 1.00 98.31 163 LEU A O 1
ATOM 1293 N N . ILE A 1 164 ? -18.362 -8.221 12.235 1.00 98.38 164 ILE A N 1
ATOM 1294 C CA . ILE A 1 164 ? -18.799 -9.178 13.267 1.00 98.38 164 ILE A CA 1
ATOM 1295 C C . ILE A 1 164 ? -18.743 -8.552 14.667 1.00 98.38 164 ILE A C 1
ATOM 1297 O O . ILE A 1 164 ? -19.587 -8.850 15.505 1.00 98.38 164 ILE A O 1
ATOM 1301 N N . ALA A 1 165 ? -17.747 -7.704 14.933 1.00 97.31 165 ALA A N 1
ATOM 1302 C CA . ALA A 1 165 ? -17.585 -7.053 16.231 1.00 97.31 165 ALA A CA 1
ATOM 1303 C C . ALA A 1 165 ? -18.554 -5.875 16.468 1.00 97.31 165 ALA A C 1
ATOM 1305 O O . ALA A 1 165 ? -18.646 -5.421 17.611 1.00 97.31 165 ALA A O 1
ATOM 1306 N N . LEU A 1 166 ? -19.173 -5.340 15.403 1.00 94.06 166 LEU A N 1
ATOM 1307 C CA . LEU A 1 166 ? -19.998 -4.122 15.407 1.00 94.06 166 LEU A CA 1
ATOM 1308 C C . LEU A 1 166 ? -21.290 -4.279 16.217 1.00 94.06 166 LEU A C 1
ATOM 1310 O O . LEU A 1 166 ? -21.580 -3.329 16.986 1.00 94.06 166 LEU A O 1
#

pLDDT: mean 98.32, std 0.68, range [94.06, 98.88]

Organism: NCBI:txid215477